Protein AF-A0A3M9MUA6-F1 (afdb_monomer_lite)

pLDDT: mean 71.68, std 16.08, range [33.31, 90.56]

Sequence (159 aa):
MSKLPEHFIWLNFKYLIELTTLFSPDVLHAVDELNADITFQHLDDDDEHVGEPVIIGELELLYFNLGWVRANLVDHMSLGRPYSSSEDALIDMRVWRIKDNIKQQIGGVSNGNILFVNKFIIYPEFRNQGLGEEVMRGVIKHFEFKCGYVGLKSTPLQC

Radius of gyration: 18.26 Å; chains: 1; bounding box: 50×37×48 Å

Structure (mmCIF, N/CA/C/O backbone):
data_AF-A0A3M9MUA6-F1
#
_entry.id   AF-A0A3M9MUA6-F1
#
loop_
_atom_site.group_PDB
_atom_site.id
_atom_site.type_symbol
_atom_site.label_atom_id
_atom_site.label_alt_id
_atom_site.label_comp_id
_atom_site.label_asym_id
_atom_site.label_entity_id
_atom_site.label_seq_id
_atom_site.pdbx_PDB_ins_code
_atom_site.Cartn_x
_atom_site.Cartn_y
_atom_site.Cartn_z
_atom_site.occupancy
_atom_site.B_iso_or_equiv
_atom_site.auth_seq_id
_atom_site.auth_comp_id
_atom_site.auth_asym_id
_atom_site.auth_atom_id
_atom_site.pdbx_PDB_model_num
ATOM 1 N N . MET A 1 1 ? -28.430 16.099 6.884 1.00 36.41 1 MET A N 1
ATOM 2 C CA . MET A 1 1 ? -27.073 15.516 6.915 1.00 36.41 1 MET A CA 1
ATOM 3 C C . MET A 1 1 ? -26.374 16.124 8.113 1.00 36.41 1 MET A C 1
ATOM 5 O O . MET A 1 1 ? -26.117 17.320 8.087 1.00 36.41 1 MET A O 1
ATOM 9 N N . SER A 1 2 ? -26.212 15.368 9.201 1.00 33.81 2 SER A N 1
ATOM 10 C CA . SER A 1 2 ? -25.423 15.826 10.348 1.00 33.81 2 SER A CA 1
ATOM 11 C C . SER A 1 2 ? -23.969 15.958 9.902 1.00 33.81 2 SER A C 1
ATOM 13 O O . SER A 1 2 ? -23.453 15.052 9.246 1.00 33.81 2 SER A O 1
ATOM 15 N N . LYS A 1 3 ? -23.326 17.089 10.212 1.00 35.59 3 LYS A N 1
ATOM 16 C CA . LYS A 1 3 ? -21.865 17.174 10.155 1.00 35.59 3 LYS A CA 1
ATOM 17 C C . LYS A 1 3 ? -21.326 16.079 11.075 1.00 35.59 3 LYS A C 1
ATOM 19 O O . LYS A 1 3 ? -21.774 15.985 12.216 1.00 35.59 3 LYS A O 1
ATOM 24 N N . LEU A 1 4 ? -20.454 15.223 10.554 1.00 39.56 4 LEU A N 1
ATOM 25 C CA . LEU A 1 4 ? -19.668 14.338 11.405 1.00 39.56 4 LEU A CA 1
ATOM 26 C C . LEU A 1 4 ? -18.797 15.230 12.315 1.00 39.56 4 LEU A C 1
ATOM 28 O O . LEU A 1 4 ? -18.332 16.264 11.824 1.00 39.56 4 LEU A O 1
ATOM 32 N N . PRO A 1 5 ? -18.632 14.893 13.608 1.00 45.56 5 PRO A N 1
ATOM 33 C CA . PRO A 1 5 ? -17.736 15.624 14.508 1.00 45.56 5 PRO A CA 1
ATOM 34 C C . PRO A 1 5 ? -16.322 15.661 13.917 1.00 45.56 5 PRO A C 1
ATOM 36 O O . PRO A 1 5 ? -15.944 14.737 13.196 1.00 45.56 5 PRO A O 1
ATOM 39 N N . GLU A 1 6 ? -15.550 16.718 14.170 1.00 47.91 6 GLU A N 1
ATOM 40 C CA . GLU A 1 6 ? -14.173 16.800 13.676 1.00 47.91 6 GLU A CA 1
ATOM 41 C C . GLU A 1 6 ? -13.325 15.731 14.387 1.00 47.91 6 GLU A C 1
ATOM 43 O O . GLU A 1 6 ? -13.175 15.739 15.602 1.00 47.91 6 GLU A O 1
ATOM 48 N N . HIS A 1 7 ? -12.809 14.757 13.639 1.00 48.84 7 HIS A N 1
ATOM 49 C CA . HIS A 1 7 ? -11.914 13.723 14.155 1.00 48.84 7 HIS A CA 1
ATOM 50 C C . HIS A 1 7 ? -10.649 13.655 13.306 1.00 48.84 7 HIS A C 1
ATOM 52 O O . HIS A 1 7 ? -10.674 13.917 12.101 1.00 48.84 7 HIS A O 1
ATOM 58 N N . PHE A 1 8 ? -9.531 13.297 13.941 1.00 53.28 8 PHE A N 1
ATOM 59 C CA . PHE A 1 8 ? -8.274 13.031 13.250 1.00 53.28 8 PHE A CA 1
ATOM 60 C C . PHE A 1 8 ? -7.962 11.539 13.303 1.00 53.28 8 PHE A C 1
ATOM 62 O O . PHE A 1 8 ? -7.873 10.937 14.375 1.00 53.28 8 PHE A O 1
ATOM 69 N N . ILE A 1 9 ? -7.749 10.952 12.127 1.00 53.34 9 ILE A N 1
ATOM 70 C CA . ILE A 1 9 ? -7.162 9.621 11.997 1.00 53.34 9 ILE A CA 1
ATOM 71 C C . ILE A 1 9 ? -5.661 9.779 11.791 1.00 53.34 9 ILE A C 1
ATOM 73 O O . ILE A 1 9 ? -5.214 10.438 10.848 1.00 53.34 9 ILE A O 1
ATOM 77 N N . TRP A 1 10 ? -4.885 9.131 12.655 1.00 56.94 10 TRP A N 1
ATOM 78 C CA . TRP A 1 10 ? -3.434 9.073 12.551 1.00 56.94 10 TRP A CA 1
ATOM 79 C C . TRP A 1 10 ? -3.012 7.704 12.024 1.00 56.94 10 TRP A C 1
ATOM 81 O O . TRP A 1 10 ? -3.447 6.664 12.522 1.00 56.94 10 TRP A O 1
ATOM 91 N N . LEU A 1 11 ? -2.136 7.710 11.019 1.00 51.78 11 LEU A N 1
ATOM 92 C CA . LEU A 1 11 ? -1.477 6.511 10.508 1.00 51.78 11 LEU A CA 1
ATOM 93 C C . LEU A 1 11 ? -0.005 6.574 10.895 1.00 51.78 11 LEU A C 1
ATOM 95 O O . LEU A 1 11 ? 0.776 7.323 10.305 1.00 51.78 11 LEU A O 1
ATOM 99 N N . ASN A 1 12 ? 0.367 5.788 11.900 1.00 59.00 12 ASN A N 1
ATOM 100 C CA . ASN A 1 12 ? 1.746 5.698 12.359 1.00 59.00 12 ASN A CA 1
ATOM 101 C C . ASN A 1 12 ? 2.436 4.536 11.648 1.00 59.00 12 ASN A C 1
ATOM 103 O O . ASN A 1 12 ? 2.405 3.398 12.116 1.00 59.00 12 ASN A O 1
ATOM 107 N N . PHE A 1 13 ? 3.046 4.825 10.497 1.00 52.25 13 PHE A N 1
ATOM 108 C CA . PHE A 1 13 ? 3.794 3.829 9.736 1.00 52.25 13 PHE A CA 1
ATOM 109 C C . PHE A 1 13 ? 5.066 3.415 10.481 1.00 52.25 13 PHE A C 1
ATOM 111 O O . PHE A 1 13 ? 5.999 4.198 10.664 1.00 52.25 13 PHE A O 1
ATOM 118 N N . LYS A 1 14 ? 5.109 2.148 10.870 1.00 55.12 14 LYS A N 1
ATOM 119 C CA . LYS A 1 14 ? 6.299 1.412 11.270 1.00 55.12 14 LYS A CA 1
ATOM 120 C C . LYS A 1 14 ? 6.883 0.791 10.003 1.00 55.12 14 LYS A C 1
ATOM 122 O O . LYS A 1 14 ? 6.295 -0.111 9.406 1.00 55.12 14 LYS A O 1
ATOM 127 N N . TYR A 1 15 ? 8.035 1.299 9.582 1.00 44.00 15 TYR A N 1
ATOM 128 C CA . TYR A 1 15 ? 8.807 0.692 8.502 1.00 44.00 15 TYR A CA 1
ATOM 129 C C . TYR A 1 15 ? 9.389 -0.615 9.028 1.00 44.00 15 TYR A C 1
ATOM 131 O O . TYR A 1 15 ? 10.210 -0.599 9.950 1.00 44.00 15 TYR A O 1
ATOM 139 N N . LEU A 1 16 ? 8.955 -1.741 8.468 1.00 41.09 16 LEU A N 1
ATOM 140 C CA . LEU A 1 16 ? 9.581 -3.018 8.758 1.00 41.09 16 LEU A CA 1
ATOM 141 C C . LEU A 1 16 ? 10.754 -3.169 7.791 1.00 41.09 16 LEU A C 1
ATOM 143 O O . LEU A 1 16 ? 10.637 -3.762 6.725 1.00 41.09 16 LEU A O 1
ATOM 147 N N . ILE A 1 17 ? 11.900 -2.593 8.151 1.00 38.72 17 ILE A N 1
ATOM 148 C CA . ILE A 1 17 ? 13.152 -2.958 7.491 1.00 38.72 17 ILE A CA 1
ATOM 149 C C . ILE A 1 17 ? 13.562 -4.296 8.108 1.00 38.72 17 ILE A C 1
ATOM 151 O O . ILE A 1 17 ? 14.335 -4.336 9.067 1.00 38.72 17 ILE A O 1
ATOM 155 N N . GLU A 1 18 ? 12.999 -5.403 7.616 1.00 35.47 18 GLU A N 1
ATOM 156 C CA . GLU A 1 18 ? 13.572 -6.720 7.887 1.00 35.47 18 GLU A CA 1
ATOM 157 C C . GLU A 1 18 ? 14.962 -6.751 7.247 1.00 35.47 18 GLU A C 1
ATOM 159 O O . GLU A 1 18 ? 15.131 -7.056 6.068 1.00 35.47 18 GLU A O 1
ATOM 164 N N . LEU A 1 19 ? 15.979 -6.401 8.039 1.00 33.31 19 LEU A N 1
ATOM 165 C CA . LEU A 1 19 ? 17.388 -6.629 7.732 1.00 33.31 19 LEU A CA 1
ATOM 166 C C . LEU A 1 19 ? 17.649 -8.141 7.738 1.00 33.31 19 LEU A C 1
ATOM 168 O O . LEU A 1 19 ? 18.338 -8.672 8.608 1.00 33.31 19 LEU A O 1
ATOM 172 N N . THR A 1 20 ? 17.099 -8.861 6.763 1.00 35.25 20 THR A N 1
ATOM 173 C CA . THR A 1 20 ? 17.664 -10.145 6.372 1.00 35.25 20 THR A CA 1
ATOM 174 C C . THR A 1 20 ? 19.006 -9.828 5.728 1.00 35.25 20 THR A C 1
ATOM 176 O O . THR A 1 20 ? 19.101 -9.232 4.659 1.00 35.25 20 THR A O 1
ATOM 179 N N . THR A 1 21 ? 20.073 -10.172 6.441 1.00 36.16 21 THR A N 1
ATOM 180 C CA . THR A 1 21 ? 21.493 -9.889 6.173 1.00 36.16 21 THR A CA 1
ATOM 181 C C . THR A 1 21 ? 22.052 -10.539 4.894 1.00 36.16 21 THR A C 1
ATOM 183 O O . THR A 1 21 ? 23.246 -10.812 4.805 1.00 36.16 21 THR A O 1
ATOM 186 N N . LEU A 1 22 ? 21.209 -10.793 3.890 1.00 39.88 22 LEU A N 1
ATOM 187 C CA . LEU A 1 22 ? 21.547 -11.479 2.641 1.00 39.88 22 LEU A CA 1
ATOM 188 C C . LEU A 1 22 ? 21.368 -10.619 1.382 1.00 39.88 22 LEU A C 1
ATOM 190 O O . LEU A 1 22 ? 21.767 -11.058 0.306 1.00 39.88 22 LEU A O 1
ATOM 194 N N . PHE A 1 23 ? 20.821 -9.407 1.491 1.00 43.44 23 PHE A N 1
ATOM 195 C CA . PHE A 1 23 ? 20.605 -8.527 0.341 1.00 43.44 23 PHE A CA 1
ATOM 196 C C . PHE A 1 23 ? 21.670 -7.428 0.252 1.00 43.44 23 PHE A C 1
ATOM 198 O O . PHE A 1 23 ? 22.098 -6.890 1.275 1.00 43.44 23 PHE A O 1
ATOM 205 N N . SER A 1 24 ? 22.127 -7.098 -0.967 1.00 49.59 24 SER A N 1
ATOM 206 C CA . SER A 1 24 ? 23.021 -5.945 -1.149 1.00 49.59 24 SER A CA 1
ATOM 207 C C . SER A 1 24 ? 22.293 -4.667 -0.699 1.00 49.59 24 SER A C 1
ATOM 209 O O . SER A 1 24 ? 21.066 -4.604 -0.818 1.00 49.59 24 SER A O 1
ATOM 211 N N . PRO A 1 25 ? 23.014 -3.639 -0.211 1.00 51.56 25 PRO A N 1
ATOM 212 C CA . PRO A 1 25 ? 22.425 -2.357 0.189 1.00 51.56 25 PRO A CA 1
ATOM 213 C C . PRO A 1 25 ? 21.520 -1.729 -0.879 1.00 51.56 25 PRO A C 1
ATOM 215 O O . PRO A 1 25 ? 20.629 -0.955 -0.547 1.00 51.56 25 PRO A O 1
ATOM 218 N N . ASP A 1 26 ? 21.727 -2.087 -2.148 1.00 55.09 26 ASP A N 1
ATOM 219 C CA . ASP A 1 26 ? 20.933 -1.601 -3.268 1.00 55.09 26 ASP A CA 1
ATOM 220 C C . ASP A 1 26 ? 19.496 -2.152 -3.189 1.00 55.09 26 ASP A C 1
ATOM 222 O O . ASP A 1 26 ? 18.528 -1.412 -3.277 1.00 55.09 26 ASP A O 1
ATOM 226 N N . VAL A 1 27 ? 19.304 -3.437 -2.905 1.00 56.22 27 VAL A N 1
ATOM 227 C CA . VAL A 1 27 ? 17.983 -4.099 -2.934 1.00 56.22 27 VAL A CA 1
ATOM 228 C C . VAL A 1 27 ? 16.984 -3.517 -1.913 1.00 56.22 27 VAL A C 1
ATOM 230 O O . VAL A 1 27 ? 15.772 -3.601 -2.122 1.00 56.22 27 VAL A O 1
ATOM 233 N N . LEU A 1 28 ? 17.479 -2.864 -0.853 1.00 59.28 28 LEU A N 1
ATOM 234 C CA . LEU A 1 28 ? 16.704 -2.383 0.297 1.00 59.28 28 LEU A CA 1
ATOM 235 C C . LEU A 1 28 ? 15.622 -1.338 -0.043 1.00 59.28 28 LEU A C 1
ATOM 237 O O . LEU A 1 28 ? 14.754 -1.086 0.781 1.00 59.28 28 LEU A O 1
ATOM 241 N N . HIS A 1 29 ? 15.672 -0.725 -1.230 1.00 67.50 29 HIS A N 1
ATOM 242 C CA . HIS A 1 29 ? 14.738 0.330 -1.653 1.00 67.50 29 HIS A CA 1
ATOM 243 C C . HIS A 1 29 ? 13.796 -0.083 -2.787 1.00 67.50 29 HIS A C 1
ATOM 245 O O . HIS A 1 29 ? 13.037 0.744 -3.297 1.00 67.50 29 HIS A O 1
ATOM 251 N N . ALA A 1 30 ? 13.872 -1.336 -3.238 1.00 75.12 30 ALA A N 1
ATOM 252 C CA . ALA A 1 30 ? 13.036 -1.834 -4.325 1.00 75.12 30 ALA A CA 1
ATOM 253 C C . ALA A 1 30 ? 11.586 -2.060 -3.876 1.00 75.12 30 ALA A C 1
ATOM 255 O O . ALA A 1 30 ? 10.648 -1.746 -4.618 1.00 75.12 30 ALA A O 1
ATOM 256 N N . VAL A 1 31 ? 11.419 -2.608 -2.671 1.00 78.19 31 VAL A N 1
ATOM 257 C CA . VAL A 1 31 ? 10.127 -2.912 -2.057 1.00 78.19 31 VAL A CA 1
ATOM 258 C C . VAL A 1 31 ? 10.191 -2.546 -0.578 1.00 78.19 31 VAL A C 1
ATOM 260 O O . VAL A 1 31 ? 10.978 -3.135 0.155 1.00 78.19 31 VAL A O 1
ATOM 263 N N . ASP A 1 32 ? 9.344 -1.614 -0.151 1.00 82.00 32 ASP A N 1
ATOM 264 C CA . ASP A 1 32 ? 9.204 -1.236 1.255 1.00 82.00 32 ASP A CA 1
ATOM 265 C C . ASP A 1 32 ? 7.944 -1.880 1.845 1.00 82.00 32 ASP A C 1
ATOM 267 O O . ASP A 1 32 ? 6.843 -1.715 1.310 1.00 82.00 32 ASP A O 1
ATOM 271 N N . GLU A 1 33 ? 8.093 -2.586 2.967 1.00 83.25 33 GLU A N 1
ATOM 272 C CA . GLU A 1 33 ? 6.966 -3.090 3.755 1.00 83.25 33 GLU A CA 1
ATOM 273 C C . GLU A 1 33 ? 6.627 -2.114 4.880 1.00 83.25 33 GLU A C 1
ATOM 275 O O . GLU A 1 33 ? 7.470 -1.757 5.711 1.00 83.25 33 GLU A O 1
ATOM 280 N N . LEU A 1 34 ? 5.374 -1.670 4.908 1.00 83.88 34 LEU A N 1
ATOM 281 C CA . LEU A 1 34 ? 4.906 -0.646 5.829 1.00 83.88 34 LEU A CA 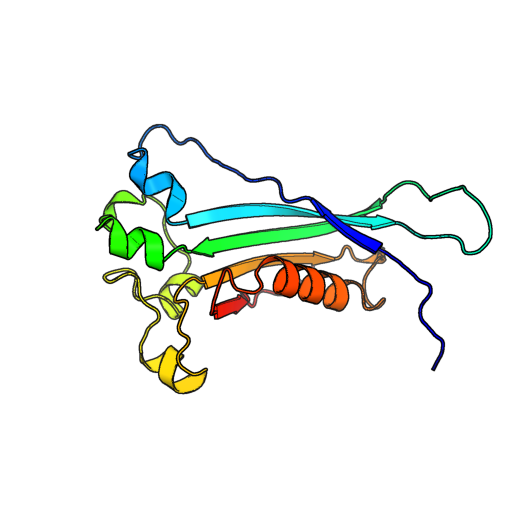1
ATOM 282 C C . LEU A 1 34 ? 3.735 -1.193 6.625 1.00 83.88 34 LEU A C 1
ATOM 284 O O . LEU A 1 34 ? 2.691 -1.508 6.060 1.00 83.88 34 LEU A O 1
ATOM 288 N N . ASN A 1 35 ? 3.888 -1.239 7.941 1.00 85.19 35 ASN A N 1
ATOM 289 C CA . ASN A 1 35 ? 2.819 -1.629 8.849 1.00 85.19 35 ASN A CA 1
ATOM 290 C C . ASN A 1 35 ? 2.377 -0.399 9.629 1.00 85.19 35 ASN A C 1
ATOM 292 O O . ASN A 1 35 ? 3.215 0.377 10.077 1.00 85.19 35 ASN A O 1
ATOM 296 N N . ALA A 1 36 ? 1.082 -0.190 9.804 1.00 81.19 36 ALA A N 1
ATOM 297 C CA . ALA A 1 36 ? 0.570 0.906 10.610 1.00 81.19 36 ALA A CA 1
ATOM 298 C C . ALA A 1 36 ? -0.568 0.433 11.504 1.00 81.19 36 ALA A C 1
ATOM 300 O O . ALA A 1 36 ? -1.498 -0.235 11.049 1.00 81.19 36 ALA A O 1
ATOM 301 N N . ASP A 1 37 ? -0.504 0.855 12.763 1.00 85.94 37 ASP A N 1
ATOM 302 C CA . ASP A 1 37 ? -1.671 0.848 13.633 1.00 85.94 37 ASP A CA 1
ATOM 303 C C . ASP A 1 37 ? -2.565 2.017 13.207 1.00 85.94 37 ASP A C 1
ATOM 305 O O . ASP A 1 37 ? -2.086 3.141 13.006 1.00 85.94 37 ASP A O 1
ATOM 309 N N . ILE A 1 38 ? -3.861 1.752 13.044 1.00 83.12 38 ILE A N 1
ATOM 310 C CA . ILE A 1 38 ? -4.842 2.794 12.749 1.00 83.12 38 ILE A CA 1
ATOM 311 C C . ILE A 1 38 ? -5.286 3.367 14.083 1.00 83.12 38 ILE A C 1
ATOM 313 O O . ILE A 1 38 ? -5.934 2.680 14.873 1.00 83.12 38 ILE A O 1
ATOM 317 N N . THR A 1 39 ? -4.929 4.619 14.339 1.00 84.31 39 THR A N 1
ATOM 318 C CA . THR A 1 39 ? -5.231 5.284 15.602 1.00 84.31 39 THR A CA 1
ATOM 319 C C . THR A 1 39 ? -6.289 6.353 15.395 1.00 84.31 39 THR A C 1
ATOM 321 O O . THR A 1 39 ? -6.177 7.201 14.507 1.00 84.31 39 THR A O 1
ATOM 324 N N . PHE A 1 40 ? -7.309 6.314 16.240 1.00 79.00 40 PHE A N 1
ATOM 325 C CA . PHE A 1 40 ? -8.399 7.267 16.261 1.00 79.00 40 PHE A CA 1
ATOM 326 C C . PHE A 1 40 ? -8.363 8.067 17.557 1.00 79.00 40 PHE A C 1
ATOM 328 O O . PHE A 1 40 ? -8.144 7.513 18.637 1.00 79.00 40 PHE A O 1
ATOM 335 N N . GLN A 1 41 ? -8.582 9.372 17.440 1.00 78.06 41 GLN A N 1
ATOM 336 C CA . GLN A 1 41 ? -8.621 10.280 18.573 1.00 78.06 41 GLN A CA 1
ATOM 337 C C . GLN A 1 41 ? -9.837 11.198 18.439 1.00 78.06 41 GLN A C 1
ATOM 339 O O . GLN A 1 41 ? -9.958 11.933 17.457 1.00 78.06 41 GLN A O 1
ATOM 344 N N . HIS A 1 42 ? -10.743 11.126 19.418 1.00 65.69 42 HIS A N 1
ATOM 345 C CA . HIS A 1 42 ? -11.875 12.045 19.515 1.00 65.69 42 HIS A CA 1
ATOM 346 C C . HIS A 1 42 ? -11.372 13.436 19.912 1.00 65.69 42 HIS A C 1
ATOM 348 O O . HIS A 1 42 ? -10.593 13.571 20.859 1.00 65.69 42 HIS A O 1
ATOM 354 N N . LEU A 1 43 ? -11.831 14.456 19.188 1.00 60.09 43 LEU A N 1
ATOM 355 C CA . LEU A 1 43 ? -11.817 15.827 19.673 1.00 60.09 43 LEU A CA 1
ATOM 356 C C . LEU A 1 43 ? -13.173 16.055 20.332 1.00 60.09 43 LEU A C 1
ATOM 358 O O . LEU A 1 43 ? -14.199 15.955 19.659 1.00 60.09 43 LEU A O 1
ATOM 362 N N . ASP A 1 44 ? -13.183 16.304 21.635 1.00 59.34 44 ASP A N 1
ATOM 363 C CA . ASP A 1 44 ? -14.374 16.844 22.276 1.00 59.34 44 ASP A CA 1
ATOM 364 C C . ASP A 1 44 ? -14.403 18.352 21.996 1.00 59.34 44 ASP A C 1
ATOM 366 O O . ASP A 1 44 ? -13.411 19.049 22.208 1.00 59.34 44 ASP A O 1
ATOM 370 N N . ASP A 1 45 ? -15.534 18.843 21.481 1.00 56.06 45 ASP A N 1
ATOM 371 C CA . ASP A 1 45 ? -15.695 20.222 20.990 1.00 56.06 45 ASP A CA 1
ATOM 372 C C . ASP A 1 45 ? -15.562 21.297 22.097 1.00 56.06 45 ASP A C 1
ATOM 374 O O . ASP A 1 45 ? -15.469 22.482 21.776 1.00 56.06 45 ASP A O 1
ATOM 378 N N . ASP A 1 46 ? -15.520 20.910 23.381 1.00 59.56 46 ASP A N 1
ATOM 379 C CA . ASP A 1 46 ? -15.717 21.835 24.507 1.00 59.56 46 ASP A CA 1
ATOM 380 C C . ASP A 1 46 ? -14.624 21.856 25.599 1.00 59.56 46 ASP A C 1
ATOM 382 O O . ASP A 1 46 ? -14.715 22.701 26.484 1.00 59.56 46 ASP A O 1
ATOM 386 N N . ASP A 1 47 ? -13.564 21.035 25.567 1.00 50.41 47 ASP A N 1
ATOM 387 C CA . ASP A 1 47 ? -12.502 21.112 26.591 1.00 50.41 47 ASP A CA 1
ATOM 388 C C . ASP A 1 47 ? -11.132 20.639 26.074 1.00 50.41 47 ASP A C 1
ATOM 390 O O . ASP A 1 47 ? -11.035 19.713 25.277 1.00 50.41 47 ASP A O 1
ATOM 394 N N . GLU A 1 48 ? -10.046 21.227 26.599 1.00 53.84 48 GLU A N 1
ATOM 395 C CA . GLU A 1 48 ? -8.615 20.898 26.374 1.00 53.84 48 GLU A CA 1
ATOM 396 C C . GLU A 1 48 ? -8.219 19.419 26.638 1.00 53.84 48 GLU A C 1
ATOM 398 O O . GLU A 1 48 ? -7.039 19.063 26.639 1.00 53.84 48 GLU A O 1
ATOM 403 N N . HIS A 1 49 ? -9.188 18.536 26.867 1.00 51.41 49 HIS A N 1
ATOM 404 C CA . HIS A 1 49 ? -9.007 17.123 27.155 1.00 51.41 49 HIS A CA 1
ATOM 405 C C . HIS A 1 49 ? -9.113 16.332 25.858 1.00 51.41 49 HIS A C 1
ATOM 407 O O . HIS A 1 49 ? -10.140 15.751 25.521 1.00 51.41 49 HIS A O 1
ATOM 413 N N . VAL A 1 50 ? -8.005 16.296 25.124 1.00 60.06 50 VAL A N 1
ATOM 414 C CA . VAL A 1 50 ? -7.861 15.371 24.006 1.00 60.06 50 VAL A CA 1
ATOM 415 C C . VAL A 1 50 ? -7.939 13.948 24.567 1.00 60.06 50 VAL A C 1
ATOM 417 O O . VAL A 1 50 ? -7.084 13.552 25.364 1.00 60.06 50 VAL A O 1
ATOM 420 N N . GLY A 1 51 ? -8.965 13.190 24.171 1.00 64.44 51 GLY A N 1
ATOM 421 C CA . GLY A 1 51 ? -9.122 11.797 24.586 1.00 64.44 51 GLY A CA 1
ATOM 422 C C . GLY A 1 51 ? -7.873 10.974 24.263 1.00 64.44 51 GLY A C 1
ATOM 423 O O . GLY A 1 51 ? -7.146 11.266 23.304 1.00 64.44 51 GLY A O 1
ATOM 424 N N . GLU A 1 52 ? -7.594 9.945 25.068 1.00 76.25 52 GLU A N 1
ATOM 425 C CA . GLU A 1 52 ? -6.458 9.069 24.787 1.00 76.25 52 GLU A CA 1
ATOM 426 C C . GLU A 1 52 ? -6.633 8.400 23.411 1.00 76.25 52 GLU A C 1
ATOM 428 O O . GLU A 1 52 ? -7.731 7.947 23.075 1.00 76.25 52 GLU A O 1
ATOM 433 N N . PRO A 1 53 ? -5.571 8.348 22.590 1.00 81.31 53 PRO A N 1
ATOM 434 C CA . PRO A 1 53 ? -5.633 7.722 21.279 1.00 81.31 53 PRO A CA 1
ATOM 435 C C . PRO A 1 53 ? -5.950 6.227 21.401 1.00 81.31 53 PRO A C 1
ATOM 437 O O . PRO A 1 53 ? -5.288 5.499 22.140 1.00 81.31 53 PRO A O 1
ATOM 440 N N . VAL A 1 54 ? -6.923 5.754 20.623 1.00 86.00 54 VAL A N 1
ATOM 441 C CA . VAL A 1 54 ? -7.350 4.349 20.606 1.00 86.00 54 VAL A CA 1
ATOM 442 C C . VAL A 1 54 ? -6.934 3.695 19.292 1.00 86.00 54 VAL A C 1
ATOM 444 O O . VAL A 1 54 ? -7.089 4.277 18.218 1.00 86.00 54 VAL A O 1
ATOM 447 N N . ILE A 1 55 ? -6.410 2.469 19.356 1.00 87.44 55 ILE A N 1
ATOM 448 C CA . ILE A 1 55 ? -6.123 1.665 18.161 1.00 87.44 55 ILE A CA 1
ATOM 449 C C . ILE A 1 55 ? -7.425 1.021 17.684 1.00 87.44 55 ILE A C 1
ATOM 451 O O . ILE A 1 55 ? -8.035 0.237 18.406 1.00 87.44 55 ILE A O 1
ATOM 455 N N . ILE A 1 56 ? -7.824 1.335 16.455 1.00 86.19 56 ILE A N 1
ATOM 456 C CA . ILE A 1 56 ? -9.097 0.906 15.859 1.00 86.19 56 ILE A CA 1
ATOM 457 C C . ILE A 1 56 ? -8.928 -0.109 14.727 1.00 86.19 56 ILE A C 1
ATOM 459 O O . ILE A 1 56 ? -9.909 -0.557 14.129 1.00 86.19 56 ILE A O 1
ATOM 463 N N . GLY A 1 57 ? -7.687 -0.450 14.390 1.00 87.00 57 GLY A N 1
ATOM 464 C CA . GLY A 1 57 ? -7.396 -1.354 13.295 1.00 87.00 57 GLY A CA 1
ATOM 465 C C . GLY A 1 57 ? -5.922 -1.411 12.932 1.00 87.00 57 GLY A C 1
ATOM 466 O O . GLY A 1 57 ? -5.066 -0.838 13.606 1.00 87.00 57 GLY A O 1
ATOM 467 N N . GLU A 1 58 ? -5.651 -2.087 11.825 1.00 89.81 58 GLU A N 1
ATOM 468 C CA . GLU A 1 58 ? -4.311 -2.354 11.315 1.00 89.81 58 GLU A CA 1
ATOM 469 C C . GLU A 1 58 ? -4.277 -2.268 9.783 1.00 89.81 58 GLU A C 1
ATOM 471 O O . GLU A 1 58 ? -5.248 -2.588 9.084 1.00 89.81 58 GLU A O 1
ATOM 476 N N . LEU A 1 59 ? -3.137 -1.824 9.262 1.00 86.81 59 LEU A N 1
ATOM 477 C CA . LEU A 1 59 ? -2.886 -1.617 7.843 1.00 86.81 59 LEU A CA 1
ATOM 478 C C . LEU A 1 59 ? -1.499 -2.158 7.486 1.00 86.81 59 LEU A C 1
ATOM 480 O O . LEU A 1 59 ? -0.511 -1.778 8.109 1.00 86.81 59 LEU A O 1
ATOM 484 N N . GLU A 1 60 ? -1.420 -2.984 6.447 1.00 88.31 60 GLU A N 1
ATOM 485 C CA . GLU A 1 60 ? -0.156 -3.431 5.855 1.00 88.31 60 GLU A CA 1
ATOM 486 C C . GLU A 1 60 ? -0.104 -2.996 4.390 1.00 88.31 60 GLU A C 1
ATOM 488 O O . GLU A 1 60 ? -0.994 -3.322 3.592 1.00 88.31 60 GLU A O 1
ATOM 493 N N . LEU A 1 61 ? 0.955 -2.278 4.028 1.00 86.25 61 LEU A N 1
ATOM 494 C CA . LEU A 1 61 ? 1.219 -1.798 2.680 1.00 86.25 61 LEU A CA 1
ATOM 495 C C . LEU A 1 61 ? 2.543 -2.357 2.157 1.00 86.25 61 LEU A C 1
ATOM 497 O O . LEU A 1 61 ? 3.503 -2.527 2.904 1.00 86.25 61 LEU A O 1
ATOM 501 N N . LEU A 1 62 ? 2.605 -2.564 0.846 1.00 86.69 62 LEU A N 1
ATOM 502 C CA . LEU A 1 62 ? 3.822 -2.883 0.110 1.00 86.69 62 LEU A CA 1
ATOM 503 C C . LEU A 1 62 ? 4.036 -1.814 -0.957 1.00 86.69 62 LEU A C 1
ATOM 505 O O . LEU A 1 62 ? 3.225 -1.672 -1.873 1.00 86.69 62 LEU A O 1
ATOM 509 N N . TYR A 1 63 ? 5.112 -1.048 -0.850 1.00 86.38 63 TYR A N 1
ATOM 510 C CA . TYR A 1 63 ? 5.442 -0.010 -1.816 1.00 86.38 63 TYR A CA 1
ATOM 511 C C . TYR A 1 63 ? 6.557 -0.482 -2.748 1.00 86.38 63 TYR A C 1
ATOM 513 O O . TYR A 1 63 ? 7.672 -0.747 -2.320 1.00 86.38 63 TYR A O 1
ATOM 521 N N . PHE A 1 64 ? 6.254 -0.568 -4.038 1.00 84.50 64 PHE A N 1
ATOM 522 C CA . PHE A 1 64 ? 7.174 -0.985 -5.088 1.00 84.50 64 PHE A CA 1
ATOM 523 C C . PHE A 1 64 ? 7.748 0.243 -5.792 1.00 84.50 64 PHE A C 1
ATOM 525 O O . PHE A 1 64 ? 7.056 0.922 -6.563 1.00 84.50 64 PHE A O 1
ATOM 532 N N . ASN A 1 65 ? 9.036 0.500 -5.583 1.00 86.31 65 ASN A N 1
ATOM 533 C CA . ASN A 1 65 ? 9.754 1.603 -6.209 1.00 86.31 65 ASN A CA 1
ATOM 534 C C . ASN A 1 65 ? 10.332 1.183 -7.570 1.00 86.31 65 ASN A C 1
ATOM 536 O O . ASN A 1 65 ? 11.545 1.056 -7.758 1.00 86.31 65 ASN A O 1
ATOM 540 N N . LEU A 1 66 ? 9.447 0.952 -8.543 1.00 81.56 66 LEU A N 1
ATOM 541 C CA . LEU A 1 66 ? 9.830 0.494 -9.884 1.00 81.56 66 LEU A CA 1
ATOM 542 C C . LEU A 1 66 ? 10.804 1.456 -10.585 1.00 81.56 66 LEU A C 1
ATOM 544 O O . LEU A 1 66 ? 11.653 1.022 -11.366 1.00 81.56 66 LEU A O 1
ATOM 548 N N . GLY A 1 67 ? 10.701 2.760 -10.305 1.00 79.94 67 GLY A N 1
ATOM 549 C CA . GLY A 1 67 ? 11.639 3.761 -10.810 1.00 79.94 67 GLY A CA 1
ATOM 550 C C . GLY A 1 67 ? 13.068 3.514 -10.325 1.00 79.94 67 GLY A C 1
ATOM 551 O O . GLY A 1 67 ? 13.997 3.493 -11.135 1.00 79.94 67 GLY A O 1
ATOM 552 N N . TRP A 1 68 ? 13.233 3.269 -9.025 1.00 82.00 68 TRP A N 1
ATOM 553 C CA . TRP A 1 68 ? 14.532 2.982 -8.422 1.00 82.00 68 TRP A CA 1
ATOM 554 C C . TRP A 1 68 ? 15.098 1.638 -8.903 1.00 82.00 68 TRP A C 1
ATOM 556 O O . TRP A 1 68 ? 16.263 1.588 -9.303 1.00 82.00 68 TRP A O 1
ATOM 566 N N . VAL A 1 69 ? 14.271 0.586 -8.985 1.00 77.50 69 VAL A N 1
ATOM 567 C CA . VAL A 1 69 ? 14.691 -0.728 -9.515 1.00 77.50 69 VAL A CA 1
ATOM 568 C C . VAL A 1 69 ? 15.239 -0.594 -10.934 1.00 77.50 69 VAL A C 1
ATOM 570 O O . VAL A 1 69 ? 16.317 -1.100 -11.247 1.00 77.50 69 VAL A O 1
ATOM 573 N N . ARG A 1 70 ? 14.529 0.148 -11.792 1.00 76.75 70 ARG A N 1
ATOM 574 C CA . ARG A 1 70 ? 14.950 0.381 -13.175 1.00 76.75 70 ARG A CA 1
ATOM 575 C C . ARG A 1 70 ? 16.241 1.195 -13.264 1.00 76.75 70 ARG A C 1
ATOM 577 O O . ARG A 1 70 ? 17.058 0.913 -14.136 1.00 76.75 70 ARG A O 1
ATOM 584 N N . ALA A 1 71 ? 16.407 2.206 -12.414 1.00 80.38 71 ALA A N 1
ATOM 585 C CA . ALA A 1 71 ? 17.594 3.059 -12.412 1.00 80.38 71 ALA A CA 1
ATOM 586 C C . ALA A 1 71 ? 18.858 2.305 -11.968 1.00 80.38 71 ALA A C 1
ATOM 588 O O . ALA A 1 71 ? 19.935 2.579 -12.489 1.00 80.38 71 ALA A O 1
ATOM 589 N N . ASN A 1 72 ? 18.715 1.342 -11.054 1.00 77.81 72 ASN A N 1
ATOM 590 C CA . ASN A 1 72 ? 19.836 0.611 -10.455 1.00 77.81 72 ASN A CA 1
ATOM 591 C C . ASN A 1 72 ? 20.048 -0.791 -11.042 1.00 77.81 72 ASN A C 1
ATOM 593 O O . ASN A 1 72 ? 20.910 -1.522 -10.567 1.00 77.81 72 ASN A O 1
ATOM 597 N N . LEU A 1 73 ? 19.289 -1.164 -12.082 1.00 74.56 73 LEU A N 1
ATOM 598 C CA . LEU A 1 73 ? 19.390 -2.460 -12.768 1.00 74.56 73 LEU A CA 1
ATOM 599 C C . LEU A 1 73 ? 19.342 -3.657 -11.804 1.00 74.56 73 LEU A C 1
ATOM 601 O O . LEU A 1 73 ? 20.036 -4.653 -12.012 1.00 74.56 73 LEU A O 1
ATOM 605 N N . VAL A 1 74 ? 18.537 -3.554 -10.742 1.00 72.62 74 VAL A N 1
ATOM 606 C CA . VAL A 1 74 ? 18.456 -4.618 -9.739 1.00 72.62 74 VAL A CA 1
ATOM 607 C C . VAL A 1 74 ? 17.877 -5.874 -10.371 1.00 72.62 74 VAL A C 1
ATOM 609 O O . VAL A 1 74 ? 16.805 -5.851 -10.979 1.00 72.62 74 VAL A O 1
ATOM 612 N N . ASP A 1 75 ? 18.617 -6.972 -10.231 1.00 67.81 75 ASP A N 1
ATOM 613 C CA . ASP A 1 75 ? 18.194 -8.269 -10.731 1.00 67.81 75 ASP A CA 1
ATOM 614 C C . ASP A 1 75 ? 17.002 -8.789 -9.916 1.00 67.81 75 ASP A C 1
ATOM 616 O O . ASP A 1 75 ? 17.036 -8.848 -8.688 1.00 67.81 75 ASP A O 1
ATOM 620 N N . HIS A 1 76 ? 15.947 -9.191 -10.620 1.00 60.81 76 HIS A N 1
ATOM 621 C CA . HIS A 1 76 ? 14.717 -9.746 -10.063 1.00 60.81 76 HIS A CA 1
ATOM 622 C C . HIS A 1 76 ? 14.942 -10.955 -9.144 1.00 60.81 76 HIS A C 1
ATOM 624 O O . HIS A 1 76 ? 14.204 -11.134 -8.177 1.00 60.81 76 HIS A O 1
ATOM 630 N N . MET A 1 77 ? 15.972 -11.764 -9.412 1.00 60.12 77 MET A N 1
ATOM 631 C CA . MET A 1 77 ? 16.337 -12.917 -8.580 1.00 60.12 77 MET A CA 1
ATOM 632 C C . MET A 1 77 ? 16.913 -12.500 -7.220 1.00 60.12 77 MET A C 1
ATOM 634 O O . MET A 1 77 ? 16.852 -13.264 -6.258 1.00 60.12 77 MET A O 1
ATOM 638 N N . SER A 1 78 ? 17.442 -11.280 -7.128 1.00 61.00 78 SER A N 1
ATOM 639 C CA . SER A 1 78 ? 18.143 -10.763 -5.954 1.00 61.00 78 SER A CA 1
ATOM 640 C C . SER A 1 78 ? 17.215 -10.241 -4.867 1.00 61.00 78 SER A C 1
ATOM 642 O O . SER A 1 78 ? 17.707 -9.820 -3.834 1.00 61.00 78 SER A O 1
ATOM 644 N N . LEU A 1 79 ? 15.896 -10.247 -5.071 1.00 60.31 79 LEU A N 1
ATOM 645 C CA . LEU A 1 79 ? 14.935 -9.737 -4.087 1.00 60.31 79 LEU A CA 1
ATOM 646 C C . LEU A 1 79 ? 14.471 -10.795 -3.083 1.00 60.31 79 LEU A C 1
ATOM 648 O O . LEU A 1 79 ? 13.822 -10.445 -2.105 1.00 60.31 79 LEU A O 1
ATOM 652 N N . GLY A 1 80 ? 14.807 -12.073 -3.321 1.00 54.72 80 GLY A N 1
ATOM 653 C CA . GLY A 1 80 ? 14.697 -13.209 -2.390 1.00 54.72 80 GLY A CA 1
ATOM 654 C C . GLY A 1 80 ? 13.362 -13.395 -1.657 1.00 54.72 80 GLY A C 1
ATOM 655 O O . GLY A 1 80 ? 13.289 -14.192 -0.723 1.00 54.72 80 GLY A O 1
ATOM 656 N N . ARG A 1 81 ? 12.302 -12.712 -2.095 1.00 60.25 81 ARG A N 1
ATOM 657 C CA . ARG A 1 81 ? 10.950 -12.824 -1.568 1.00 60.25 81 ARG A CA 1
ATOM 658 C C . ARG A 1 81 ? 10.052 -13.505 -2.601 1.00 60.25 81 ARG A C 1
ATOM 660 O O . ARG A 1 81 ? 10.006 -13.060 -3.748 1.00 60.25 81 ARG A O 1
ATOM 667 N N . PRO A 1 82 ? 9.289 -14.537 -2.209 1.00 58.94 82 PRO A N 1
ATOM 668 C CA . PRO A 1 82 ? 8.186 -15.011 -3.026 1.00 58.94 82 PRO A CA 1
ATOM 669 C C . PRO A 1 82 ? 7.087 -13.944 -3.039 1.00 58.94 82 PRO A C 1
ATOM 671 O O . PRO A 1 82 ? 6.479 -13.650 -2.008 1.00 58.94 82 PRO A O 1
ATOM 674 N N . TYR A 1 83 ? 6.848 -13.349 -4.203 1.00 66.06 83 TYR A N 1
ATOM 675 C CA . TYR A 1 83 ? 5.705 -12.469 -4.412 1.00 66.06 83 TYR A CA 1
ATOM 676 C C . TYR A 1 83 ? 4.417 -13.293 -4.423 1.00 66.06 83 TYR A C 1
ATOM 678 O O . TYR A 1 83 ? 4.378 -14.438 -4.877 1.00 66.06 83 TYR A O 1
ATOM 686 N N . SER A 1 84 ? 3.357 -12.730 -3.859 1.00 67.25 84 SER A N 1
ATOM 687 C CA . SER A 1 84 ? 2.032 -13.316 -3.895 1.00 67.25 84 SER A CA 1
ATOM 688 C C . SER A 1 84 ? 1.464 -13.259 -5.313 1.00 67.25 84 SER A C 1
ATOM 690 O O . SER A 1 84 ? 1.785 -12.381 -6.117 1.00 67.25 84 SER A O 1
ATOM 692 N N . SER A 1 85 ? 0.534 -14.170 -5.607 1.00 66.25 85 SER A N 1
ATOM 693 C CA . SER A 1 85 ? -0.170 -14.227 -6.894 1.00 66.25 85 SER A CA 1
ATOM 694 C C . SER A 1 85 ? -0.847 -12.907 -7.284 1.00 66.25 85 SER A C 1
ATOM 696 O O . SER A 1 85 ? -1.094 -12.666 -8.464 1.00 66.25 85 SER A O 1
ATOM 698 N N . SER A 1 86 ? -1.150 -12.048 -6.306 1.00 68.62 86 SER A N 1
ATOM 699 C CA . SER A 1 86 ? -1.763 -10.737 -6.531 1.00 68.62 86 SER A CA 1
ATOM 700 C C . SER A 1 86 ? -0.771 -9.721 -7.100 1.00 68.62 86 SER A C 1
ATOM 702 O O . SER A 1 86 ? -1.144 -8.927 -7.963 1.00 68.62 86 SER A O 1
ATOM 704 N N . GLU A 1 87 ? 0.491 -9.760 -6.671 1.00 74.31 87 GLU A N 1
ATOM 705 C CA . GLU A 1 87 ? 1.526 -8.882 -7.222 1.00 74.31 87 GLU A CA 1
ATOM 706 C C . GLU A 1 87 ? 1.932 -9.346 -8.624 1.00 74.31 87 GLU A C 1
ATOM 708 O O . GLU A 1 87 ? 1.932 -8.542 -9.557 1.00 74.31 87 GLU A O 1
ATOM 713 N N . ASP A 1 88 ? 2.126 -10.657 -8.807 1.00 75.00 88 ASP A N 1
ATOM 714 C CA . ASP A 1 88 ? 2.404 -11.279 -10.109 1.00 75.00 88 ASP A CA 1
ATOM 715 C C . ASP A 1 88 ? 1.289 -11.046 -11.132 1.00 75.00 88 ASP A C 1
ATOM 717 O O . ASP A 1 88 ? 1.529 -11.073 -12.341 1.00 75.00 88 ASP A O 1
ATOM 721 N N . ALA A 1 89 ? 0.046 -10.836 -10.691 1.00 74.38 89 ALA A N 1
ATOM 722 C CA . ALA A 1 89 ? -1.063 -10.522 -11.583 1.00 74.38 89 ALA A CA 1
ATOM 723 C C . ALA A 1 89 ? -0.901 -9.139 -12.235 1.00 74.38 89 ALA A C 1
ATOM 725 O O . ALA A 1 89 ? -1.255 -8.984 -13.406 1.00 74.38 89 ALA A O 1
ATOM 726 N N . LEU A 1 90 ? -0.329 -8.173 -11.512 1.00 76.56 90 LEU A N 1
ATOM 727 C CA . LEU A 1 90 ? -0.267 -6.760 -11.895 1.00 76.56 90 LEU A CA 1
ATOM 728 C C . LEU A 1 90 ? 1.103 -6.343 -12.437 1.00 76.56 90 LEU A C 1
ATOM 730 O O . LEU A 1 90 ? 1.180 -5.565 -13.394 1.00 76.56 90 LEU A O 1
ATOM 734 N N . ILE A 1 91 ? 2.175 -6.872 -11.855 1.00 79.25 91 ILE A N 1
ATOM 735 C CA . ILE A 1 91 ? 3.555 -6.555 -12.206 1.00 79.25 91 ILE A CA 1
ATOM 736 C C . ILE A 1 91 ? 4.130 -7.702 -13.038 1.00 79.25 91 ILE A C 1
ATOM 738 O O . ILE A 1 91 ? 4.011 -8.877 -12.701 1.00 79.25 91 ILE A O 1
ATOM 742 N N . ASP A 1 92 ? 4.770 -7.368 -14.152 1.00 80.06 92 ASP A N 1
ATOM 743 C CA . ASP A 1 92 ? 5.705 -8.272 -14.804 1.00 80.06 92 ASP A CA 1
ATOM 744 C C . ASP A 1 92 ? 7.027 -8.242 -14.031 1.00 80.06 92 ASP A C 1
ATOM 746 O O . ASP A 1 92 ? 7.866 -7.359 -14.231 1.00 80.06 92 ASP A O 1
ATOM 750 N N . MET A 1 93 ? 7.193 -9.209 -13.129 1.00 73.88 93 MET A N 1
ATOM 751 C CA . MET A 1 93 ? 8.354 -9.312 -12.240 1.00 73.88 93 MET A CA 1
ATOM 752 C C . MET A 1 93 ? 9.672 -9.583 -12.976 1.00 73.88 93 MET A C 1
ATOM 754 O O . MET A 1 93 ? 10.739 -9.403 -12.397 1.00 73.88 93 MET A O 1
ATOM 758 N N . ARG A 1 94 ? 9.635 -9.962 -14.263 1.00 72.25 94 ARG A N 1
ATOM 759 C CA . ARG A 1 94 ? 10.854 -10.129 -15.074 1.00 72.25 94 ARG A CA 1
ATOM 760 C C . ARG A 1 94 ? 11.439 -8.790 -15.497 1.00 72.25 94 ARG A C 1
ATOM 762 O O . ARG A 1 94 ? 12.649 -8.662 -15.638 1.00 72.25 94 ARG A O 1
ATOM 769 N N . VAL A 1 95 ? 10.576 -7.805 -15.740 1.00 74.56 95 VAL A N 1
ATOM 770 C CA . VAL A 1 95 ? 10.971 -6.487 -16.266 1.00 74.56 95 VAL A CA 1
ATOM 771 C C . VAL A 1 95 ? 10.615 -5.331 -15.336 1.00 74.56 95 VAL A C 1
ATOM 773 O O . VAL A 1 95 ? 10.848 -4.179 -15.703 1.00 74.56 95 VAL A O 1
ATOM 776 N N . TRP A 1 96 ? 10.058 -5.619 -14.157 1.00 73.94 96 TRP A N 1
ATOM 777 C CA . TRP A 1 96 ? 9.700 -4.643 -13.124 1.00 73.94 96 TRP A CA 1
ATOM 778 C C . TRP A 1 96 ? 8.829 -3.511 -13.658 1.00 73.94 96 TRP A C 1
ATOM 780 O O . TRP A 1 96 ? 9.077 -2.321 -13.460 1.00 73.94 96 TRP A O 1
ATOM 790 N N . ARG A 1 97 ? 7.794 -3.895 -14.406 1.00 79.19 97 ARG A N 1
ATOM 791 C CA . ARG A 1 97 ? 6.814 -2.976 -14.986 1.00 79.19 97 ARG A CA 1
ATOM 792 C C . ARG A 1 97 ? 5.425 -3.523 -14.775 1.00 79.19 97 ARG A C 1
ATOM 794 O O . ARG A 1 97 ? 5.214 -4.724 -14.843 1.00 79.19 97 ARG A O 1
ATOM 801 N N . ILE A 1 98 ? 4.457 -2.630 -14.637 1.00 81.44 98 ILE A N 1
ATOM 802 C CA . ILE A 1 98 ? 3.055 -3.029 -14.753 1.00 81.44 98 ILE A CA 1
ATOM 803 C C . ILE A 1 98 ? 2.824 -3.638 -16.126 1.00 81.44 98 ILE A C 1
ATOM 805 O O . ILE A 1 98 ? 3.317 -3.109 -17.132 1.00 81.44 98 ILE A O 1
ATOM 809 N N . LYS A 1 99 ? 2.070 -4.734 -16.154 1.00 84.25 99 LYS A N 1
ATOM 810 C CA . LYS A 1 99 ? 1.719 -5.415 -17.395 1.00 84.25 99 LYS A CA 1
ATOM 811 C C . LYS A 1 99 ? 0.914 -4.496 -18.307 1.00 84.25 99 LYS A C 1
ATOM 813 O O . LYS A 1 99 ? 0.047 -3.742 -17.863 1.00 84.25 99 LYS A O 1
ATOM 818 N N . ASP A 1 100 ? 1.181 -4.561 -19.604 1.00 85.56 100 ASP A N 1
ATOM 819 C CA . ASP A 1 100 ? 0.583 -3.615 -20.549 1.00 85.56 100 ASP A CA 1
ATOM 820 C C . ASP A 1 100 ? -0.939 -3.758 -20.659 1.00 85.56 100 ASP A C 1
ATOM 822 O O . ASP A 1 100 ? -1.627 -2.755 -20.831 1.00 85.56 100 ASP A O 1
ATOM 826 N N . ASN A 1 101 ? -1.483 -4.963 -20.463 1.00 84.81 101 ASN A N 1
ATOM 827 C CA . ASN A 1 101 ? -2.931 -5.177 -20.403 1.00 84.81 101 ASN A CA 1
ATOM 828 C C . ASN A 1 101 ? -3.582 -4.426 -19.228 1.00 84.81 101 ASN A C 1
ATOM 830 O O . ASN A 1 101 ? -4.694 -3.929 -19.369 1.00 84.81 101 ASN A O 1
ATOM 834 N N . ILE A 1 102 ? -2.889 -4.304 -18.093 1.00 82.75 102 ILE A N 1
ATOM 835 C CA . ILE A 1 102 ? -3.367 -3.530 -16.944 1.00 82.75 102 ILE A CA 1
ATOM 836 C C . ILE A 1 102 ? -3.310 -2.037 -17.267 1.00 82.75 102 ILE A C 1
ATOM 838 O O . ILE A 1 102 ? -4.313 -1.349 -17.103 1.00 82.75 102 ILE A O 1
ATOM 842 N N . LYS A 1 103 ? -2.199 -1.539 -17.832 1.00 83.62 103 LYS A N 1
ATOM 843 C CA . LYS A 1 103 ? -2.090 -0.128 -18.264 1.00 83.62 103 LYS A CA 1
ATOM 844 C C . LYS A 1 103 ? -3.170 0.265 -19.271 1.00 83.62 103 LYS A C 1
ATOM 846 O O . LYS A 1 103 ? -3.659 1.387 -19.235 1.00 83.62 103 LYS A O 1
ATOM 851 N N . GLN A 1 104 ? -3.544 -0.646 -20.169 1.00 85.56 104 GLN A N 1
ATOM 852 C CA . GLN A 1 104 ? -4.621 -0.418 -21.135 1.00 85.56 104 GLN A CA 1
ATOM 853 C C . GLN A 1 104 ? -5.993 -0.267 -20.467 1.00 85.56 104 GLN A C 1
ATOM 855 O O . GLN A 1 104 ? -6.840 0.446 -20.996 1.00 85.56 104 GLN A O 1
ATOM 860 N N . GLN A 1 105 ? -6.215 -0.915 -19.320 1.00 82.81 105 GLN A N 1
ATOM 861 C CA . GLN A 1 105 ? -7.484 -0.855 -18.592 1.00 82.81 105 GLN A CA 1
ATOM 862 C C . GLN A 1 105 ? -7.590 0.374 -17.687 1.00 82.81 105 GLN A C 1
ATOM 864 O O . GLN A 1 105 ? -8.630 1.026 -17.673 1.00 82.81 105 GLN A O 1
ATOM 869 N N . ILE A 1 106 ? -6.534 0.687 -16.930 1.00 81.06 106 ILE A N 1
ATOM 870 C CA . ILE A 1 106 ? -6.571 1.735 -15.891 1.00 81.06 106 ILE A CA 1
ATOM 871 C C . ILE A 1 106 ? -5.891 3.043 -16.311 1.00 81.06 106 ILE A C 1
ATOM 873 O O . ILE A 1 106 ? -5.953 4.031 -15.586 1.00 81.06 106 ILE A O 1
ATOM 877 N N . GLY A 1 107 ? -5.268 3.065 -17.490 1.00 80.19 107 GLY A N 1
ATOM 878 C CA . GLY A 1 107 ? -4.502 4.198 -17.992 1.00 80.19 107 GLY A CA 1
ATOM 879 C C . GLY A 1 107 ? -3.024 4.132 -17.605 1.00 80.19 107 GLY A C 1
ATOM 880 O O . GLY A 1 107 ? -2.623 3.498 -16.631 1.00 80.19 107 GLY A O 1
ATOM 881 N N . GLY A 1 108 ? -2.194 4.788 -18.416 1.00 79.19 108 GLY A N 1
ATOM 882 C CA . GLY A 1 108 ? -0.777 4.972 -18.129 1.00 79.19 108 GLY A CA 1
ATOM 883 C C . GLY A 1 108 ? -0.549 6.201 -17.255 1.00 79.19 108 GLY A C 1
ATOM 884 O O . GLY A 1 108 ? -1.179 7.237 -17.453 1.00 79.19 108 GLY A O 1
ATOM 885 N N . VAL A 1 109 ? 0.403 6.106 -16.335 1.00 79.69 109 VAL A N 1
ATOM 886 C CA . VAL A 1 109 ? 0.835 7.218 -15.479 1.00 79.69 109 VAL A CA 1
ATOM 887 C C . VAL A 1 109 ? 2.340 7.458 -15.626 1.00 79.69 109 VAL A C 1
ATOM 889 O O . VAL A 1 109 ? 3.091 6.561 -16.018 1.00 79.69 109 VAL A O 1
ATOM 892 N N . SER A 1 110 ? 2.791 8.670 -15.304 1.00 77.31 110 SER A N 1
ATOM 893 C CA . SER A 1 110 ? 4.206 9.059 -15.388 1.00 77.31 110 SER A CA 1
ATOM 894 C C . SER A 1 110 ? 5.070 8.414 -14.299 1.00 77.31 110 SER A C 1
ATOM 896 O O . SER A 1 110 ? 6.224 8.073 -14.558 1.00 77.31 110 SER A O 1
ATOM 898 N N . ASN A 1 111 ? 4.516 8.212 -13.099 1.00 81.44 111 ASN A N 1
ATOM 899 C CA . ASN A 1 111 ? 5.195 7.556 -11.985 1.00 81.44 111 ASN A CA 1
ATOM 900 C C . ASN A 1 111 ? 4.819 6.066 -11.911 1.00 81.44 111 ASN A C 1
ATOM 902 O O . ASN A 1 111 ? 3.754 5.704 -11.428 1.00 81.44 111 ASN A O 1
ATOM 906 N N . GLY A 1 112 ? 5.712 5.186 -12.360 1.00 81.38 112 GLY A N 1
ATOM 907 C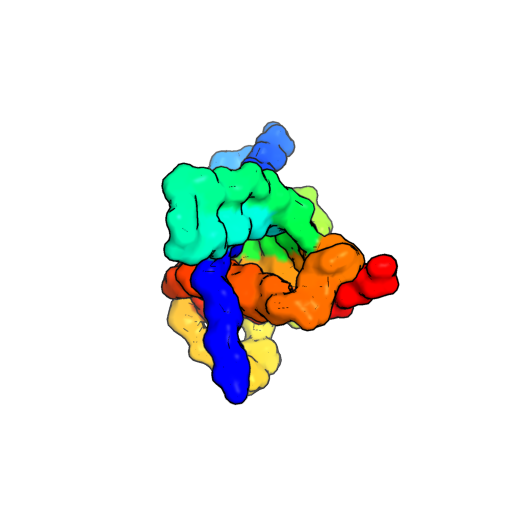 CA . GLY A 1 112 ? 5.458 3.744 -12.390 1.00 81.38 112 GLY A CA 1
ATOM 908 C C . GLY A 1 112 ? 5.391 3.050 -11.026 1.00 81.38 112 GLY A C 1
ATOM 909 O O . GLY A 1 112 ? 5.081 1.865 -11.003 1.00 81.38 112 GLY A O 1
ATOM 910 N N . ASN A 1 113 ? 5.689 3.733 -9.919 1.00 87.69 113 ASN A N 1
ATOM 911 C CA . ASN A 1 113 ? 5.693 3.119 -8.594 1.00 87.69 113 ASN A CA 1
ATOM 912 C C . ASN A 1 113 ? 4.286 2.678 -8.180 1.00 87.69 113 ASN A C 1
ATOM 914 O O . ASN A 1 113 ? 3.285 3.297 -8.563 1.00 87.69 113 ASN A O 1
ATOM 918 N N . ILE A 1 114 ? 4.223 1.616 -7.378 1.00 87.38 114 ILE A N 1
ATOM 919 C CA . ILE A 1 114 ? 2.966 0.960 -7.011 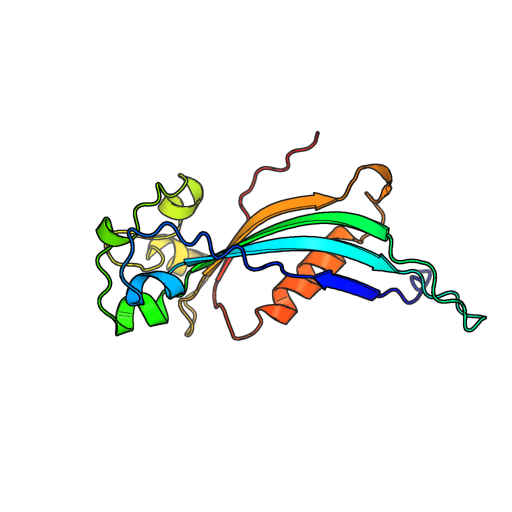1.00 87.38 114 ILE A CA 1
ATOM 920 C C . ILE A 1 114 ? 2.859 0.866 -5.502 1.00 87.38 114 ILE A C 1
ATOM 922 O O . ILE A 1 114 ? 3.797 0.430 -4.845 1.00 87.38 114 ILE A O 1
ATOM 926 N N . LEU A 1 115 ? 1.699 1.217 -4.965 1.00 88.06 115 LEU A N 1
ATOM 927 C CA . LEU A 1 115 ? 1.339 0.923 -3.589 1.00 88.06 115 LEU A CA 1
ATOM 928 C C . LEU A 1 115 ? 0.342 -0.234 -3.564 1.00 88.06 115 LEU A C 1
ATOM 930 O O . LEU A 1 115 ? -0.746 -0.130 -4.118 1.00 88.06 115 LEU A O 1
ATOM 934 N N . PHE A 1 116 ? 0.689 -1.328 -2.910 1.00 87.56 116 PHE A N 1
ATOM 935 C CA . PHE A 1 116 ? -0.225 -2.422 -2.629 1.00 87.56 116 PHE A CA 1
ATOM 936 C C . PHE A 1 116 ? -0.738 -2.318 -1.204 1.00 87.56 116 PHE A C 1
ATOM 938 O O . PHE A 1 116 ? 0.050 -2.234 -0.270 1.00 87.56 116 PHE A O 1
ATOM 945 N N . VAL A 1 117 ? -2.052 -2.382 -1.026 1.00 87.12 117 VAL A N 1
ATOM 946 C CA . VAL A 1 117 ? -2.667 -2.600 0.284 1.00 87.12 117 VAL A CA 1
ATOM 947 C C . VAL A 1 117 ? -2.808 -4.104 0.470 1.00 87.12 117 VAL A C 1
ATOM 949 O O . VAL A 1 117 ? -3.677 -4.726 -0.145 1.00 87.12 117 VAL A O 1
ATOM 952 N N . ASN A 1 118 ? -1.911 -4.696 1.257 1.00 85.38 118 ASN A N 1
ATOM 953 C CA . ASN A 1 118 ? -1.879 -6.137 1.502 1.00 85.38 118 ASN A CA 1
ATOM 954 C C . ASN A 1 118 ? -2.927 -6.549 2.542 1.00 85.38 118 ASN A C 1
ATOM 956 O O . ASN A 1 118 ? -3.589 -7.573 2.382 1.00 85.38 118 ASN A 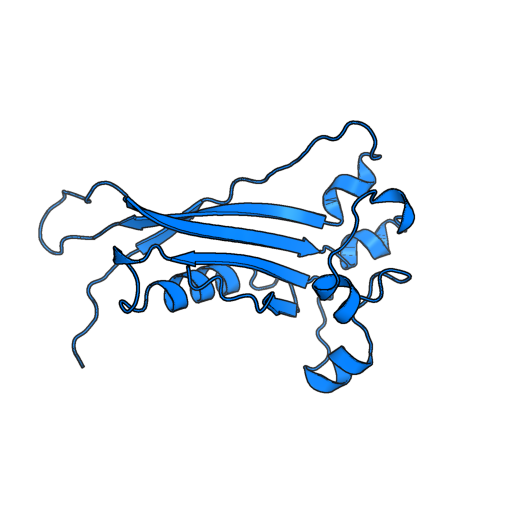O 1
ATOM 960 N N . LYS A 1 119 ? -3.099 -5.726 3.580 1.00 85.94 119 LYS A N 1
ATOM 961 C CA . LYS A 1 119 ? -4.050 -5.952 4.667 1.00 85.94 119 LYS A CA 1
ATOM 962 C C . LYS A 1 119 ? -4.649 -4.624 5.094 1.00 85.94 119 LYS A C 1
ATOM 964 O O . LYS A 1 119 ? -3.936 -3.637 5.237 1.00 85.94 119 LYS A O 1
ATOM 969 N N . PHE A 1 120 ? -5.957 -4.609 5.304 1.00 88.00 120 PHE A N 1
ATOM 970 C CA . PHE A 1 120 ? -6.660 -3.457 5.844 1.00 88.00 120 PHE A CA 1
ATOM 971 C C . PHE A 1 120 ? -7.820 -3.940 6.703 1.00 88.00 120 PHE A C 1
ATOM 973 O O . PHE A 1 120 ? -8.770 -4.536 6.191 1.00 88.00 120 PHE A O 1
ATOM 980 N N . ILE A 1 121 ? -7.716 -3.726 8.013 1.00 88.12 121 ILE A N 1
ATOM 981 C CA . ILE A 1 121 ? -8.686 -4.212 8.990 1.00 88.12 121 ILE A CA 1
ATOM 982 C C . ILE A 1 121 ? -9.100 -3.060 9.894 1.00 88.12 121 ILE A C 1
ATOM 984 O O . ILE A 1 121 ? -8.263 -2.403 10.500 1.00 88.12 121 ILE A O 1
ATOM 988 N N . ILE A 1 122 ? -10.412 -2.866 10.010 1.00 87.00 122 ILE A N 1
ATOM 989 C CA . ILE A 1 122 ? -11.042 -2.072 11.066 1.00 87.00 122 ILE A CA 1
ATOM 990 C C . ILE A 1 122 ? -11.678 -3.059 12.043 1.00 87.00 122 ILE A C 1
ATOM 992 O O . ILE A 1 122 ? -12.428 -3.954 11.614 1.00 87.00 122 ILE A O 1
ATOM 996 N N . TYR A 1 123 ? -11.365 -2.933 13.334 1.00 88.94 123 TYR A N 1
ATOM 997 C CA . TYR A 1 123 ? -11.899 -3.841 14.346 1.00 88.94 123 TYR A CA 1
ATOM 998 C C . TYR A 1 123 ? -13.428 -3.724 14.439 1.00 88.94 123 TYR A C 1
ATOM 1000 O O . TYR A 1 123 ? -13.973 -2.649 14.162 1.00 88.94 123 TYR A O 1
ATOM 1008 N N . PRO A 1 124 ? -14.143 -4.829 14.735 1.00 90.56 124 PRO A N 1
ATOM 1009 C CA . PRO A 1 124 ? -15.601 -4.909 14.628 1.00 90.56 124 PRO A CA 1
ATOM 1010 C C . PRO A 1 124 ? -16.375 -3.755 15.276 1.00 90.56 124 PRO A C 1
ATOM 1012 O O . PRO A 1 124 ? -17.329 -3.254 14.682 1.00 90.56 124 PRO A O 1
ATOM 1015 N N . GLU A 1 125 ? -15.943 -3.308 16.448 1.00 90.00 125 GLU A N 1
ATOM 1016 C CA . GLU A 1 125 ? -16.539 -2.236 17.242 1.00 90.00 125 GLU A CA 1
ATOM 1017 C C . GLU A 1 125 ? -16.448 -0.846 16.581 1.00 90.00 125 GLU A C 1
ATOM 1019 O O . GLU A 1 125 ? -17.261 0.030 16.875 1.00 90.00 125 GLU A O 1
ATOM 1024 N N . PHE A 1 126 ? -15.530 -0.663 15.626 1.00 86.88 126 PHE A N 1
ATOM 1025 C CA . PHE A 1 126 ? -15.320 0.586 14.882 1.00 86.88 126 PHE A CA 1
ATOM 1026 C C . PHE A 1 126 ? -15.865 0.532 13.439 1.00 86.88 126 PHE A C 1
ATOM 1028 O O . PHE A 1 126 ? -15.739 1.490 12.671 1.00 86.88 126 PHE A O 1
ATOM 1035 N N . ARG A 1 127 ? -16.485 -0.582 13.022 1.00 85.88 127 ARG A N 1
ATOM 1036 C CA . ARG A 1 127 ? -17.065 -0.732 11.672 1.00 85.88 127 ARG A CA 1
ATOM 1037 C C . ARG A 1 127 ? -18.356 0.088 11.520 1.00 85.88 127 ARG A C 1
ATOM 1039 O O . ARG A 1 127 ? -19.008 0.447 12.492 1.00 85.88 127 ARG A O 1
ATOM 1046 N N . ASN A 1 128 ? -18.753 0.351 10.271 1.00 84.38 128 ASN A N 1
ATOM 1047 C CA . ASN A 1 128 ? -19.956 1.120 9.890 1.00 84.38 128 ASN A CA 1
ATOM 1048 C C . ASN A 1 128 ? -19.971 2.602 10.316 1.00 84.38 128 ASN A C 1
ATOM 1050 O O . ASN A 1 128 ? -21.014 3.244 10.245 1.00 84.38 128 ASN A O 1
ATOM 1054 N N . GLN A 1 129 ? -18.819 3.156 10.701 1.00 83.75 129 GLN A N 1
ATOM 1055 C CA . GLN A 1 129 ? -18.676 4.558 11.115 1.00 83.75 129 GLN A CA 1
ATOM 1056 C C . GLN A 1 129 ? -18.005 5.444 10.049 1.00 83.75 129 GLN A C 1
ATOM 1058 O O . GLN A 1 129 ? -17.676 6.590 10.315 1.00 83.75 129 GLN A O 1
ATOM 1063 N N . GLY A 1 130 ? -17.752 4.924 8.841 1.00 82.69 130 GLY A N 1
ATOM 1064 C CA . GLY A 1 130 ? -17.049 5.660 7.774 1.00 82.69 130 GLY A CA 1
ATOM 1065 C C . GLY A 1 130 ? -15.521 5.734 7.934 1.00 82.69 130 GLY A C 1
ATOM 1066 O O . GLY A 1 130 ? -14.831 6.053 6.971 1.00 82.69 130 GLY A O 1
ATOM 1067 N N . LEU A 1 131 ? -14.980 5.321 9.086 1.00 82.94 131 LEU A N 1
ATOM 1068 C CA . LEU A 1 131 ? -13.545 5.372 9.416 1.00 82.94 131 LEU A CA 1
ATOM 1069 C C . LEU A 1 131 ? -12.650 4.683 8.379 1.00 82.94 131 LEU A C 1
ATOM 1071 O O . LEU A 1 131 ? -11.548 5.141 8.092 1.00 82.94 131 LEU A O 1
ATOM 1075 N N . GLY A 1 132 ? -13.130 3.598 7.766 1.00 83.69 132 GLY A N 1
ATOM 1076 C CA . GLY A 1 132 ? -12.361 2.899 6.741 1.00 83.69 132 GLY A CA 1
ATOM 1077 C C . GLY A 1 132 ? -12.121 3.741 5.478 1.00 83.69 132 GLY A C 1
ATOM 1078 O O . GLY A 1 132 ? -11.046 3.685 4.882 1.00 83.69 132 GLY A O 1
ATOM 1079 N N . GLU A 1 133 ? -13.102 4.554 5.081 1.00 84.56 133 GLU A N 1
ATOM 1080 C CA . GLU A 1 133 ? -12.958 5.469 3.947 1.00 84.56 133 GLU A CA 1
ATOM 1081 C C . GLU A 1 133 ? -11.942 6.569 4.265 1.00 84.56 133 GLU A C 1
ATOM 1083 O O . GLU A 1 133 ? -11.081 6.881 3.442 1.00 84.56 133 GLU A O 1
ATOM 1088 N N . GLU A 1 134 ? -12.011 7.126 5.470 1.00 82.44 134 GLU A N 1
ATOM 1089 C CA . GLU A 1 134 ? -11.093 8.168 5.918 1.00 82.44 134 GLU A CA 1
ATOM 1090 C C . GLU A 1 134 ? -9.647 7.684 6.001 1.00 82.44 134 GLU A C 1
ATOM 1092 O O . GLU A 1 134 ? -8.748 8.364 5.500 1.00 82.44 134 GLU A O 1
ATOM 1097 N N . VAL A 1 135 ? -9.422 6.475 6.530 1.00 84.25 135 VAL A N 1
ATOM 1098 C CA . VAL A 1 135 ? -8.101 5.831 6.519 1.00 84.25 135 VAL A CA 1
ATOM 1099 C C . VAL A 1 135 ? -7.565 5.747 5.095 1.00 84.25 135 VAL A C 1
ATOM 1101 O O . VAL A 1 135 ? -6.451 6.195 4.826 1.00 84.25 135 VAL A O 1
ATOM 1104 N N . MET A 1 136 ? -8.363 5.232 4.157 1.00 84.31 136 MET A N 1
ATOM 1105 C CA . MET A 1 136 ? -7.933 5.081 2.766 1.00 84.31 136 MET A CA 1
ATOM 1106 C C . MET A 1 136 ? -7.664 6.423 2.081 1.00 84.31 136 MET A C 1
ATOM 1108 O O . MET A 1 136 ? -6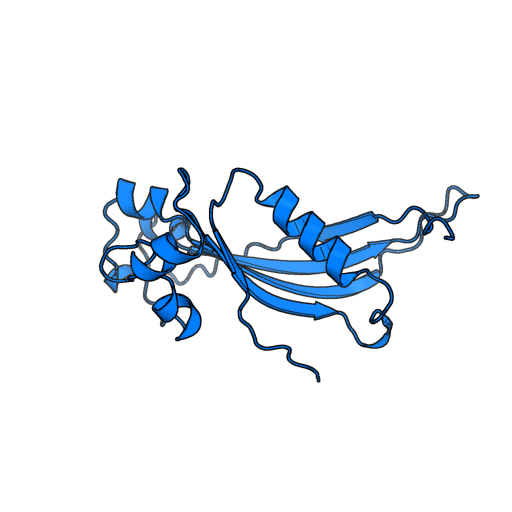.695 6.538 1.330 1.00 84.31 136 MET A O 1
ATOM 1112 N N . ARG A 1 137 ? -8.455 7.464 2.368 1.00 82.38 137 ARG A N 1
ATOM 1113 C CA . ARG A 1 137 ? -8.174 8.835 1.909 1.00 82.38 137 ARG A CA 1
ATOM 1114 C C . ARG A 1 137 ? -6.844 9.344 2.466 1.00 82.38 137 ARG A C 1
ATOM 1116 O O . ARG A 1 137 ? -6.064 9.926 1.714 1.00 82.38 137 ARG A O 1
ATOM 1123 N N . GLY A 1 138 ? -6.566 9.089 3.745 1.00 80.56 138 GLY A N 1
ATOM 1124 C CA . GLY A 1 138 ? -5.293 9.412 4.390 1.00 80.56 138 GLY A CA 1
ATOM 1125 C C . GLY A 1 138 ? -4.106 8.708 3.731 1.00 80.56 138 GLY A C 1
ATOM 1126 O O . GLY A 1 138 ? -3.116 9.361 3.401 1.00 80.56 138 GLY A O 1
ATOM 1127 N N . VAL A 1 139 ? -4.230 7.406 3.453 1.00 84.00 139 VAL A N 1
ATOM 1128 C CA . VAL A 1 139 ? -3.218 6.621 2.724 1.00 84.00 139 VAL A CA 1
ATOM 1129 C C . VAL A 1 139 ? -2.975 7.211 1.336 1.00 84.00 139 VAL A C 1
ATOM 1131 O O . VAL A 1 139 ? -1.838 7.533 1.000 1.00 84.00 139 VAL A O 1
ATOM 1134 N N . ILE A 1 140 ? -4.029 7.414 0.541 1.00 83.50 140 ILE A N 1
ATOM 1135 C CA . ILE A 1 140 ? -3.910 7.960 -0.820 1.00 83.50 140 ILE A CA 1
ATOM 1136 C C . ILE A 1 140 ? -3.219 9.325 -0.794 1.00 83.50 140 ILE A C 1
ATOM 1138 O O . ILE A 1 140 ? -2.307 9.557 -1.580 1.00 83.50 140 ILE A O 1
ATOM 1142 N N . LYS A 1 141 ? -3.597 10.202 0.143 1.00 81.69 141 LYS A N 1
ATOM 1143 C CA . LYS A 1 141 ? -2.973 11.518 0.310 1.00 81.69 141 LYS A CA 1
ATOM 1144 C C . LYS A 1 141 ? -1.502 11.418 0.730 1.00 81.69 141 LYS A C 1
ATOM 1146 O O . LYS A 1 141 ? -0.672 12.171 0.238 1.00 81.69 141 LYS A O 1
ATOM 1151 N N . HIS A 1 142 ? -1.146 10.483 1.612 1.00 82.62 142 HIS A N 1
ATOM 1152 C CA . HIS A 1 142 ? 0.243 10.287 2.045 1.00 82.62 142 HIS A CA 1
ATOM 1153 C C . HIS A 1 142 ? 1.165 9.828 0.902 1.00 82.62 142 HIS A C 1
ATOM 1155 O O . HIS A 1 142 ? 2.350 10.186 0.867 1.00 82.62 142 HIS A O 1
ATOM 1161 N N . PHE A 1 143 ? 0.629 9.019 -0.015 1.00 84.06 143 PHE A N 1
ATOM 1162 C CA . PHE A 1 143 ? 1.339 8.498 -1.185 1.00 84.06 143 PHE A CA 1
ATOM 1163 C C . PHE A 1 143 ? 1.070 9.285 -2.468 1.00 84.06 143 PHE A C 1
ATOM 1165 O O . PHE A 1 143 ? 1.559 8.909 -3.539 1.00 84.06 143 PHE A O 1
ATOM 1172 N N . GLU A 1 144 ? 0.363 10.409 -2.360 1.00 80.44 144 GLU A N 1
ATOM 1173 C CA . GLU A 1 144 ? 0.149 11.335 -3.459 1.00 80.44 144 GLU A CA 1
ATOM 1174 C C . GLU A 1 144 ? 1.513 11.764 -4.016 1.00 80.44 144 GLU A C 1
ATOM 1176 O O . GLU A 1 144 ? 2.447 12.072 -3.273 1.00 80.44 144 GLU A O 1
ATOM 1181 N N . PHE A 1 145 ? 1.663 11.689 -5.338 1.00 82.19 145 PHE A N 1
ATOM 1182 C CA . PHE A 1 145 ? 2.917 11.909 -6.074 1.00 82.19 145 PHE A CA 1
ATOM 1183 C C . PHE A 1 145 ? 4.041 10.875 -5.853 1.00 82.19 145 PHE A C 1
ATOM 1185 O O . PHE A 1 145 ? 4.991 10.859 -6.638 1.00 82.19 145 PHE A O 1
ATOM 1192 N N . LYS A 1 146 ? 3.938 9.972 -4.867 1.00 84.31 146 LYS A N 1
ATOM 1193 C CA . LYS A 1 146 ? 4.934 8.911 -4.611 1.00 84.31 146 LYS A CA 1
ATOM 1194 C C . LYS A 1 146 ? 4.686 7.654 -5.445 1.00 84.31 146 LYS A C 1
ATOM 1196 O O . LYS A 1 146 ? 5.647 7.053 -5.921 1.00 84.31 146 LYS A O 1
ATOM 1201 N N . CYS A 1 147 ? 3.426 7.293 -5.683 1.00 85.56 147 CYS A N 1
ATOM 1202 C CA . CYS A 1 147 ? 3.030 6.203 -6.581 1.00 85.56 147 CYS A CA 1
ATOM 1203 C C . CYS A 1 147 ? 2.060 6.684 -7.660 1.00 85.56 147 CYS A C 1
ATOM 1205 O O . CYS A 1 147 ? 1.299 7.626 -7.446 1.00 85.56 147 CYS A O 1
ATOM 1207 N N . GLY A 1 148 ? 2.067 6.020 -8.815 1.00 84.19 148 GLY A N 1
ATOM 1208 C CA . GLY A 1 148 ? 1.058 6.240 -9.851 1.00 84.19 148 GLY A CA 1
ATOM 1209 C C . GLY A 1 148 ? -0.025 5.166 -9.894 1.00 84.19 148 GLY A C 1
ATOM 1210 O O . GLY A 1 148 ? -1.040 5.363 -10.553 1.00 84.19 148 GLY A O 1
ATOM 1211 N N . TYR A 1 149 ? 0.160 4.055 -9.179 1.00 85.12 149 TYR A N 1
ATOM 1212 C CA . TYR A 1 149 ? -0.817 2.973 -9.117 1.00 85.12 149 TYR A CA 1
ATOM 1213 C C . TYR A 1 149 ? -1.034 2.510 -7.684 1.00 85.12 149 TYR A C 1
ATOM 1215 O O . TYR A 1 149 ? -0.088 2.431 -6.900 1.00 85.12 149 TYR A O 1
ATOM 1223 N N . VAL A 1 150 ? -2.282 2.159 -7.373 1.00 84.81 150 VAL A N 1
ATOM 1224 C CA . VAL A 1 150 ? -2.663 1.547 -6.100 1.00 84.81 150 VAL A CA 1
ATOM 1225 C C . VAL A 1 150 ? -3.360 0.221 -6.385 1.00 84.81 150 VAL A C 1
ATOM 1227 O O . VAL A 1 150 ? -4.371 0.185 -7.085 1.00 84.81 150 VAL A O 1
ATOM 1230 N N . GLY A 1 151 ? -2.803 -0.869 -5.867 1.00 83.75 151 GLY A N 1
ATOM 1231 C CA . GLY A 1 151 ? -3.399 -2.198 -5.888 1.00 83.75 151 GLY A CA 1
ATOM 1232 C C . GLY A 1 151 ? -4.050 -2.505 -4.545 1.00 83.75 151 GLY A C 1
ATOM 1233 O O . GLY A 1 151 ? -3.430 -2.343 -3.498 1.00 83.75 151 GLY A O 1
ATOM 1234 N N . LEU A 1 152 ? -5.294 -2.971 -4.557 1.00 80.94 152 LEU A 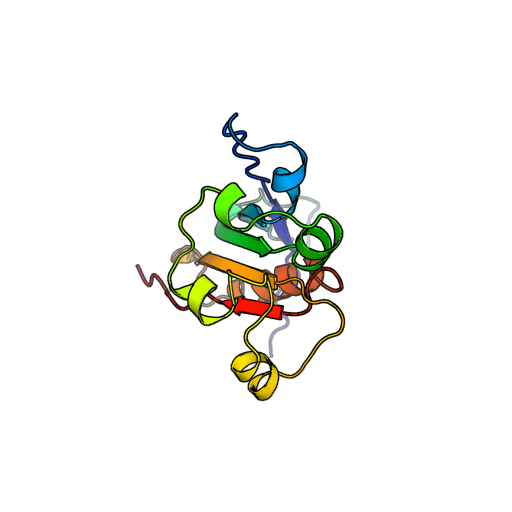N 1
ATOM 1235 C CA . LEU A 1 152 ? -5.967 -3.477 -3.362 1.00 80.94 152 LEU A CA 1
ATOM 1236 C C . LEU A 1 152 ? -5.949 -4.999 -3.434 1.00 80.94 152 LEU A C 1
ATOM 1238 O O . LEU A 1 152 ? -6.542 -5.576 -4.349 1.00 80.94 152 LEU A O 1
ATOM 1242 N N . LYS A 1 153 ? -5.287 -5.661 -2.482 1.00 77.19 153 LYS A N 1
ATOM 1243 C CA . LYS A 1 153 ? -5.405 -7.111 -2.364 1.00 77.19 153 LYS A CA 1
ATOM 1244 C C . LYS A 1 153 ? -6.816 -7.412 -1.875 1.00 77.19 153 LYS A C 1
ATOM 1246 O O . LYS A 1 153 ? -7.167 -7.148 -0.729 1.00 77.19 153 LYS A O 1
ATOM 1251 N N . SER A 1 154 ? -7.661 -7.891 -2.783 1.00 55.31 154 SER A N 1
ATOM 1252 C CA . SER A 1 154 ? -9.074 -8.162 -2.527 1.00 55.31 154 SER A CA 1
ATOM 1253 C C . SER A 1 154 ? -9.243 -9.431 -1.691 1.00 55.31 154 SER A C 1
ATOM 1255 O O . SER A 1 154 ? -9.746 -10.449 -2.159 1.00 55.31 154 SER A O 1
ATOM 1257 N N . THR A 1 155 ? -8.817 -9.384 -0.440 1.00 52.59 155 THR A N 1
ATOM 1258 C CA . THR A 1 155 ? -9.277 -10.314 0.582 1.00 52.59 155 THR A CA 1
ATOM 1259 C C . THR A 1 155 ? -9.885 -9.470 1.682 1.00 52.59 155 THR A C 1
ATOM 1261 O O . THR A 1 155 ? -9.168 -9.069 2.600 1.00 52.59 155 THR A O 1
ATOM 1264 N N . PRO A 1 156 ? -11.191 -9.154 1.617 1.00 43.88 156 PRO A N 1
ATOM 1265 C CA . PRO A 1 156 ? -11.880 -8.810 2.839 1.00 43.88 156 PRO A CA 1
ATOM 1266 C C . PRO A 1 156 ? -11.792 -10.055 3.726 1.00 43.88 156 PRO A C 1
ATOM 1268 O O . PRO A 1 156 ? -12.535 -11.017 3.543 1.00 43.88 156 PRO A O 1
ATOM 1271 N N . LEU A 1 157 ? -10.848 -10.067 4.666 1.00 47.62 157 LEU A N 1
ATOM 1272 C CA . LEU A 1 157 ? -10.928 -10.940 5.828 1.00 47.62 157 LEU A CA 1
ATOM 1273 C C . LEU A 1 157 ? -12.073 -10.380 6.674 1.00 47.62 157 LEU A C 1
ATOM 1275 O O . LEU A 1 157 ? -11.868 -9.660 7.647 1.00 47.62 157 LEU A O 1
ATOM 1279 N N . GLN A 1 158 ? -13.307 -10.630 6.231 1.00 42.41 158 GLN A N 1
ATOM 1280 C CA . GLN A 1 158 ? -14.476 -10.535 7.089 1.00 42.41 158 GLN A CA 1
ATOM 1281 C C . GLN A 1 158 ? -14.390 -11.710 8.061 1.00 42.41 158 GLN A C 1
ATOM 1283 O O . GLN A 1 158 ? -15.018 -12.746 7.863 1.00 42.41 158 GLN A O 1
ATOM 1288 N N . CYS A 1 159 ? -13.526 -11.549 9.059 1.00 46.03 159 CYS A N 1
ATOM 1289 C CA . CYS A 1 159 ? -13.602 -12.276 10.311 1.00 46.03 159 CYS A CA 1
ATOM 1290 C C . CYS A 1 159 ? -14.524 -11.494 11.258 1.00 46.03 159 CYS A C 1
ATOM 1292 O O . CYS A 1 159 ? -14.466 -10.227 11.264 1.00 46.03 159 CYS A O 1
#

Organism: NCBI:txid2487040

Foldseek 3Di:
DDDDADWDKDWDWDWPQPPPVQADPLLSPQKTKTKTFTWIWDDDPPDPDTDDIDGFWIWIKIKGQLVSCVVVVDQLVRNPDDDDPQCVVQAPSRNSAGDVVVCVVPNDDPRRMEMETPDTDGPPVCPPPCSSVVVVVVVCVVCPVVHPYYHYPPDPPPD

Secondary structure (DSSP, 8-state):
-PPPP-EEEEEEEEE-----TTS-TTGGGTEEEEEEEEEEEEPPTTSS-PPPPEEEEEEEEEEE-HHHHHHHT--GGGG-----HHHHHHEETTTTEE-HHHHHHH---S---EEEEEEEEE-GGGTTSSHHHHHHHHHHHHTTTT-SEEEE-------